Protein AF-A0A971GQS6-F1 (afdb_monomer_lite)

pLDDT: mean 89.99, std 8.77, range [50.84, 97.56]

Radius of gyration: 17.56 Å; chains: 1; bounding box: 42×19×45 Å

Sequence (66 aa):
KPGENIVLPKDPSLIRCKEADLDRMRASLIRKAAASRNANPTPEDIAFLAEETKTDEAFVRSVLEQ

Secondary structure (DSSP, 8-state):
-TTS-----SSGGG-------HHHHHHHHHHHHHHTSSSPPPHHHHHHHHHHHTS-HHHHHHHH--

Structure (mmCIF, N/CA/C/O backbone):
data_AF-A0A971GQS6-F1
#
_entry.id   AF-A0A971GQS6-F1
#
loop_
_atom_site.group_PDB
_atom_site.id
_atom_site.type_symbol
_atom_site.label_atom_id
_atom_site.label_alt_id
_atom_site.label_comp_id
_atom_site.label_asym_id
_atom_site.label_entity_id
_atom_site.label_seq_id
_atom_site.pdbx_PDB_ins_code
_atom_site.Cartn_x
_atom_site.Cartn_y
_atom_site.Cartn_z
_atom_site.occupancy
_atom_site.B_iso_or_equiv
_atom_site.auth_seq_id
_atom_site.auth_comp_id
_atom_site.auth_asym_id
_atom_site.auth_atom_id
_atom_site.pdbx_PDB_model_num
ATOM 1 N N . LYS A 1 1 ? 30.564 0.524 -1.454 1.00 50.84 1 LYS A N 1
ATOM 2 C CA . LYS A 1 1 ? 29.419 1.210 -0.799 1.00 50.84 1 LYS A CA 1
ATOM 3 C C . LYS A 1 1 ? 28.228 1.235 -1.759 1.00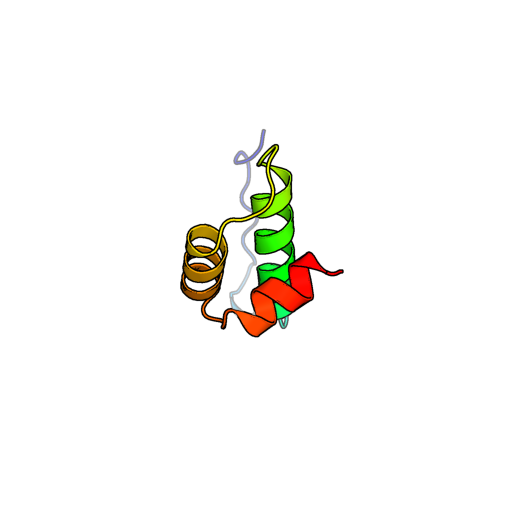 50.84 1 LYS A C 1
ATOM 5 O O . LYS A 1 1 ? 28.466 1.257 -2.965 1.00 50.84 1 LYS A O 1
ATOM 10 N N . PRO A 1 2 ? 26.965 1.210 -1.287 1.00 61.44 2 PRO A N 1
ATOM 11 C CA . PRO A 1 2 ? 25.818 1.474 -2.158 1.00 61.44 2 PRO A CA 1
ATOM 12 C C . PRO A 1 2 ? 26.033 2.807 -2.888 1.00 61.44 2 PRO A C 1
ATOM 14 O O . PRO A 1 2 ? 26.467 3.770 -2.261 1.00 61.44 2 PRO A O 1
ATOM 17 N N . GLY A 1 3 ? 25.783 2.849 -4.197 1.00 72.19 3 GLY A N 1
ATOM 18 C CA . GLY A 1 3 ? 25.938 4.073 -4.995 1.00 72.19 3 GLY A CA 1
ATOM 19 C C . GLY A 1 3 ? 27.335 4.342 -5.566 1.00 72.19 3 GLY A C 1
ATOM 20 O O . GLY A 1 3 ? 27.519 5.373 -6.198 1.00 72.19 3 GLY A O 1
ATOM 21 N N . GLU A 1 4 ? 28.308 3.439 -5.406 1.00 79.75 4 GLU A N 1
ATOM 22 C CA . GLU A 1 4 ? 29.619 3.590 -6.069 1.00 79.75 4 GLU A CA 1
ATOM 23 C C . GLU A 1 4 ? 29.592 3.235 -7.566 1.00 79.75 4 GLU A C 1
ATOM 25 O O . GLU A 1 4 ? 30.450 3.699 -8.307 1.00 79.75 4 GLU A O 1
ATOM 30 N N . ASN A 1 5 ? 28.619 2.439 -8.027 1.00 77.94 5 ASN A N 1
ATOM 31 C CA . ASN A 1 5 ? 28.484 2.059 -9.436 1.00 77.94 5 ASN A CA 1
ATOM 32 C C . ASN A 1 5 ? 27.012 1.834 -9.814 1.00 77.94 5 ASN A C 1
ATOM 34 O O . ASN A 1 5 ? 26.334 1.009 -9.200 1.00 77.94 5 ASN A O 1
ATOM 38 N N . ILE A 1 6 ? 26.530 2.534 -10.846 1.00 75.94 6 ILE A N 1
ATOM 39 C CA . ILE A 1 6 ? 25.226 2.286 -11.477 1.00 75.94 6 ILE A CA 1
ATOM 40 C C . ILE A 1 6 ? 25.492 1.591 -12.814 1.00 75.94 6 ILE A C 1
ATOM 42 O O . ILE A 1 6 ? 26.026 2.198 -13.739 1.00 75.94 6 ILE A O 1
ATOM 46 N N . VAL A 1 7 ? 25.130 0.310 -12.916 1.00 79.38 7 VAL A N 1
ATOM 47 C CA . VAL A 1 7 ? 25.233 -0.448 -14.171 1.00 79.38 7 VAL A CA 1
ATOM 48 C C . VAL A 1 7 ? 24.007 -0.135 -15.019 1.00 79.38 7 VAL A C 1
ATOM 50 O O . VAL A 1 7 ? 22.918 -0.650 -14.768 1.00 79.38 7 VAL A O 1
ATOM 53 N N . LEU A 1 8 ? 24.187 0.731 -16.013 1.00 85.81 8 LEU A N 1
ATOM 54 C CA . LEU A 1 8 ? 23.162 0.997 -17.013 1.00 85.81 8 LEU A CA 1
ATOM 55 C C . LEU A 1 8 ? 23.226 -0.061 -18.125 1.00 85.81 8 LEU A C 1
ATOM 57 O O . LEU A 1 8 ? 24.321 -0.460 -18.534 1.00 85.81 8 LEU A O 1
ATOM 61 N N . PRO A 1 9 ? 22.075 -0.528 -18.634 1.00 88.88 9 PRO A N 1
ATOM 62 C CA . PRO A 1 9 ? 22.056 -1.393 -19.801 1.00 88.88 9 PRO A CA 1
ATOM 63 C C . PRO A 1 9 ? 22.575 -0.646 -21.035 1.00 88.88 9 PRO A C 1
ATOM 65 O O . PRO A 1 9 ? 22.426 0.567 -21.159 1.00 88.88 9 PRO A O 1
ATOM 68 N N . LYS A 1 10 ? 23.147 -1.396 -21.982 1.00 91.69 10 LYS A N 1
ATOM 69 C CA . LYS A 1 10 ? 23.674 -0.856 -23.246 1.00 91.69 10 LYS A CA 1
ATOM 70 C C . LYS A 1 10 ? 22.599 -0.178 -24.108 1.00 91.69 10 LYS A C 1
ATOM 72 O O . LYS A 1 10 ? 22.926 0.705 -24.890 1.00 91.69 10 LYS A O 1
ATOM 77 N N . ASP A 1 11 ? 21.349 -0.616 -23.983 1.00 93.12 11 ASP A N 1
ATOM 78 C CA . ASP A 1 11 ? 20.216 -0.103 -24.745 1.00 93.12 11 ASP A CA 1
ATOM 79 C C . ASP A 1 11 ? 18.919 -0.200 -23.911 1.00 93.12 11 ASP A C 1
ATOM 81 O O . ASP A 1 11 ? 18.752 -1.185 -23.177 1.00 93.12 11 ASP A O 1
ATOM 85 N N . PRO A 1 12 ? 17.985 0.769 -24.004 1.00 89.00 12 PRO A N 1
ATOM 86 C CA . PRO A 1 12 ? 16.702 0.725 -23.296 1.00 89.00 12 PRO A CA 1
ATOM 87 C C . PRO A 1 12 ? 15.865 -0.523 -23.594 1.00 89.00 12 PRO A C 1
ATOM 89 O O . PRO A 1 12 ? 15.130 -0.986 -22.724 1.00 89.00 12 PRO A O 1
ATOM 92 N N . SER A 1 13 ? 16.014 -1.122 -24.780 1.00 92.38 13 SER A N 1
ATOM 93 C CA . SER A 1 13 ? 15.358 -2.380 -25.149 1.00 92.38 13 SER A CA 1
ATOM 94 C C . SER A 1 13 ? 15.801 -3.574 -24.305 1.00 92.38 13 SER A C 1
ATOM 96 O O . SER A 1 13 ? 15.220 -4.645 -24.447 1.00 92.38 13 SER A O 1
ATOM 98 N N . LEU A 1 14 ? 16.801 -3.438 -23.429 1.00 90.06 14 LEU A N 1
ATOM 99 C CA . LEU A 1 14 ? 17.179 -4.463 -22.452 1.00 90.06 14 LEU A CA 1
ATOM 100 C C . LEU A 1 14 ? 16.406 -4.337 -21.129 1.00 90.06 14 LEU A C 1
ATOM 102 O O . LEU A 1 14 ? 16.442 -5.260 -20.315 1.00 90.06 14 LEU A O 1
ATOM 106 N N . ILE A 1 15 ? 15.680 -3.236 -20.910 1.00 89.81 15 ILE A N 1
ATOM 107 C CA . ILE A 1 15 ? 14.784 -3.080 -19.762 1.00 89.81 15 ILE A CA 1
ATOM 108 C C . ILE A 1 15 ? 13.533 -3.920 -20.034 1.00 89.81 15 ILE A C 1
ATOM 110 O O . ILE A 1 15 ? 12.836 -3.748 -21.034 1.00 89.81 15 ILE A O 1
ATOM 114 N N . ARG A 1 16 ? 13.266 -4.884 -19.153 1.00 87.12 16 ARG A N 1
ATOM 115 C CA . ARG A 1 16 ? 12.095 -5.762 -19.229 1.00 87.12 16 ARG A CA 1
ATOM 116 C C . ARG A 1 16 ? 11.138 -5.390 -18.111 1.00 87.12 16 ARG A C 1
ATOM 118 O O . ARG A 1 16 ? 11.510 -5.460 -16.940 1.00 87.12 16 ARG A O 1
ATOM 125 N N . CYS A 1 17 ? 9.910 -5.030 -18.470 1.00 88.25 17 CYS A N 1
ATOM 126 C CA . CYS A 1 17 ? 8.843 -4.901 -17.491 1.00 88.25 17 CYS A CA 1
ATOM 127 C C . CYS A 1 17 ? 8.536 -6.277 -16.899 1.00 88.25 17 CYS A C 1
ATOM 129 O O . CYS A 1 17 ? 8.479 -7.279 -17.613 1.00 88.25 17 CYS A O 1
ATOM 131 N N . LYS A 1 18 ? 8.351 -6.314 -15.584 1.00 87.88 18 LYS A N 1
ATOM 132 C CA . LYS A 1 18 ? 7.778 -7.456 -14.880 1.00 87.88 18 LYS A CA 1
ATOM 133 C C . LYS A 1 18 ? 6.445 -7.006 -14.326 1.00 87.88 18 LYS A C 1
ATOM 135 O O . LYS A 1 18 ? 6.357 -5.894 -13.807 1.00 87.88 18 LYS A O 1
ATOM 140 N N . GLU A 1 19 ? 5.440 -7.862 -14.424 1.00 91.88 19 GLU A N 1
ATOM 141 C CA . GLU A 1 19 ? 4.194 -7.596 -13.723 1.00 91.88 19 GLU A CA 1
ATOM 142 C C . GLU A 1 19 ? 4.452 -7.642 -12.221 1.00 91.88 19 GLU A C 1
ATOM 144 O O . GLU A 1 19 ? 5.053 -8.586 -11.696 1.00 91.88 19 GLU A O 1
ATOM 149 N N . ALA A 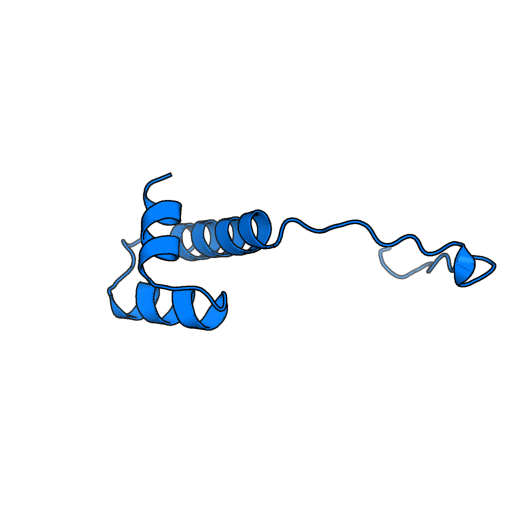1 20 ? 4.063 -6.565 -11.550 1.00 90.44 20 ALA A N 1
ATOM 150 C CA . ALA A 1 20 ? 4.136 -6.463 -10.110 1.00 90.44 20 ALA A CA 1
ATOM 151 C C . ALA A 1 20 ? 2.760 -6.786 -9.537 1.00 90.44 20 ALA A C 1
ATOM 153 O O . ALA A 1 20 ? 1.756 -6.208 -9.948 1.00 90.44 20 ALA A O 1
ATOM 154 N N . ASP A 1 21 ? 2.737 -7.684 -8.559 1.00 94.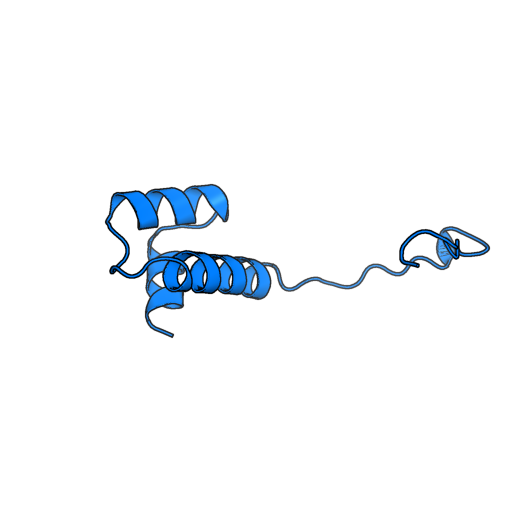69 21 ASP A N 1
ATOM 155 C CA . ASP A 1 21 ? 1.543 -7.953 -7.772 1.00 94.69 21 ASP A CA 1
ATOM 156 C C . ASP A 1 21 ? 1.326 -6.799 -6.783 1.00 94.69 21 ASP A C 1
ATOM 158 O O . ASP A 1 21 ? 1.940 -6.733 -5.710 1.00 94.69 21 ASP A O 1
ATOM 162 N N . LEU A 1 22 ? 0.486 -5.848 -7.193 1.00 94.25 22 LEU A N 1
ATOM 163 C CA . LEU A 1 22 ? 0.180 -4.656 -6.409 1.00 94.25 22 LEU A CA 1
ATOM 164 C C . LEU A 1 22 ? -0.582 -4.996 -5.128 1.00 94.25 22 LEU A C 1
ATOM 166 O O . LEU A 1 22 ? -0.367 -4.339 -4.109 1.00 94.25 22 LEU A O 1
ATOM 170 N N . ASP A 1 23 ? -1.416 -6.033 -5.141 1.00 95.69 23 ASP A N 1
ATOM 171 C CA . ASP A 1 23 ? -2.216 -6.413 -3.977 1.00 95.69 23 ASP A CA 1
ATOM 172 C C . ASP A 1 23 ? -1.335 -7.024 -2.897 1.00 95.69 23 ASP A C 1
ATOM 174 O O . ASP A 1 23 ? -1.433 -6.647 -1.725 1.00 95.69 23 ASP A O 1
ATOM 178 N N . ARG A 1 24 ? -0.356 -7.847 -3.287 1.00 95.75 24 ARG A N 1
ATOM 179 C CA . ARG A 1 24 ? 0.691 -8.308 -2.370 1.00 95.75 24 ARG A CA 1
ATOM 180 C C . ARG A 1 24 ? 1.472 -7.142 -1.762 1.00 95.75 24 ARG A C 1
ATOM 182 O O . ARG A 1 24 ? 1.780 -7.171 -0.567 1.00 95.75 24 ARG A O 1
ATOM 189 N N . MET A 1 25 ? 1.826 -6.132 -2.559 1.00 96.00 25 MET A N 1
ATOM 190 C CA . MET A 1 25 ? 2.585 -4.970 -2.077 1.00 96.00 25 MET A CA 1
ATOM 191 C C . MET A 1 25 ? 1.777 -4.141 -1.074 1.00 96.00 25 MET A C 1
ATOM 193 O O . MET A 1 25 ? 2.279 -3.846 0.013 1.00 96.00 25 MET A O 1
ATOM 197 N N . ARG A 1 26 ? 0.515 -3.834 -1.396 1.00 97.06 26 ARG A N 1
ATOM 198 C CA . ARG A 1 26 ? -0.427 -3.144 -0.499 1.00 97.06 26 ARG A CA 1
ATOM 199 C C . ARG A 1 26 ? -0.619 -3.920 0.799 1.00 97.06 26 ARG A C 1
ATOM 201 O O . ARG A 1 26 ? -0.458 -3.361 1.882 1.00 97.06 26 ARG A O 1
ATOM 208 N N . ALA A 1 27 ? -0.860 -5.227 0.704 1.00 96.56 27 ALA A N 1
ATOM 209 C CA . ALA A 1 27 ? -1.040 -6.076 1.872 1.00 96.56 27 ALA A CA 1
ATOM 210 C C . ALA A 1 27 ? 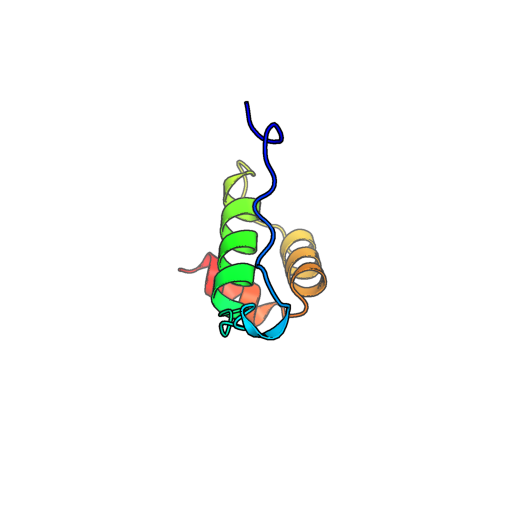0.225 -6.133 2.748 1.00 96.56 27 ALA A C 1
ATOM 212 O O . ALA A 1 27 ? 0.146 -6.168 3.975 1.00 96.56 27 ALA A O 1
ATOM 213 N N . SER A 1 28 ? 1.420 -6.112 2.145 1.00 96.00 28 SER A N 1
ATOM 214 C CA . SER A 1 28 ? 2.671 -6.014 2.903 1.00 96.00 28 SER A CA 1
ATOM 215 C C . SER A 1 28 ? 2.816 -4.678 3.633 1.00 96.00 28 SER A C 1
ATOM 217 O O . SER A 1 28 ? 3.399 -4.667 4.718 1.00 96.00 28 SER A O 1
ATOM 219 N N . LEU A 1 29 ? 2.356 -3.570 3.047 1.00 95.56 29 LEU A N 1
ATOM 220 C CA . LEU A 1 29 ? 2.379 -2.256 3.690 1.00 95.56 29 LEU A CA 1
ATOM 221 C C . LEU A 1 29 ? 1.447 -2.247 4.901 1.00 95.56 29 LEU A C 1
ATOM 223 O O . LEU A 1 29 ? 1.898 -1.921 5.997 1.00 95.56 29 LEU A O 1
ATOM 227 N N . ILE A 1 30 ? 0.199 -2.688 4.721 1.00 95.06 30 ILE A N 1
ATOM 228 C CA . ILE A 1 30 ? -0.822 -2.743 5.779 1.00 95.06 30 ILE A CA 1
ATOM 229 C C . ILE A 1 30 ? -0.314 -3.550 6.979 1.00 95.06 30 ILE A C 1
ATOM 231 O O . ILE A 1 30 ? -0.316 -3.049 8.102 1.00 95.06 30 ILE A O 1
ATOM 235 N N . ARG A 1 31 ? 0.220 -4.759 6.750 1.00 93.56 31 ARG A N 1
ATOM 236 C CA . ARG A 1 31 ? 0.758 -5.602 7.834 1.00 93.56 31 ARG A CA 1
ATOM 237 C C . ARG A 1 31 ? 1.918 -4.942 8.574 1.00 93.56 31 ARG A C 1
ATOM 239 O O . ARG A 1 31 ? 1.980 -5.010 9.796 1.00 93.56 31 ARG A O 1
ATOM 246 N N . LYS A 1 32 ? 2.836 -4.289 7.854 1.00 93.69 32 LYS A N 1
ATOM 247 C CA . LYS A 1 32 ? 3.968 -3.587 8.480 1.00 93.69 32 LYS A CA 1
ATOM 248 C C . LYS A 1 32 ? 3.518 -2.379 9.296 1.00 93.69 32 LYS A C 1
ATOM 250 O O . LYS A 1 32 ? 4.061 -2.161 10.373 1.00 93.69 32 LYS A O 1
ATOM 255 N N . ALA A 1 33 ? 2.550 -1.617 8.793 1.00 91.56 33 ALA A N 1
ATOM 256 C CA . ALA A 1 33 ? 1.994 -0.459 9.485 1.00 91.56 33 ALA A CA 1
ATOM 257 C C . ALA A 1 33 ? 1.214 -0.861 10.747 1.00 91.56 33 ALA A C 1
ATOM 259 O O . ALA A 1 33 ? 1.305 -0.185 11.766 1.00 91.56 33 ALA A O 1
ATOM 260 N N . ALA A 1 34 ? 0.494 -1.984 10.704 1.00 89.44 34 ALA A N 1
ATOM 261 C CA . ALA A 1 34 ? -0.164 -2.537 11.883 1.00 89.44 34 ALA A CA 1
ATOM 262 C C . ALA A 1 34 ? 0.855 -3.073 12.903 1.00 89.44 34 ALA A C 1
ATOM 264 O O . ALA A 1 34 ? 0.754 -2.775 14.087 1.00 89.44 34 ALA A O 1
ATOM 265 N N . ALA A 1 35 ? 1.879 -3.801 12.446 1.00 88.69 35 ALA A N 1
ATOM 266 C CA . ALA A 1 35 ? 2.899 -4.388 13.317 1.00 88.69 35 ALA A CA 1
ATOM 267 C C . ALA A 1 35 ? 3.834 -3.358 13.974 1.00 88.69 35 ALA A C 1
ATOM 269 O O . ALA A 1 35 ? 4.428 -3.649 15.009 1.00 88.69 35 ALA A O 1
ATOM 270 N N . SER A 1 36 ? 4.001 -2.166 13.390 1.00 85.94 36 SER A N 1
ATOM 271 C CA . SER A 1 36 ? 4.810 -1.098 13.992 1.00 85.94 36 SER A CA 1
ATOM 272 C C . SER A 1 36 ? 4.119 -0.405 15.170 1.00 85.94 36 SER A C 1
ATOM 274 O O . SER A 1 36 ? 4.758 0.379 15.874 1.00 85.94 36 SER A O 1
ATOM 276 N N . ARG A 1 37 ? 2.832 -0.691 15.405 1.00 79.12 37 ARG A N 1
ATOM 277 C CA . ARG A 1 37 ? 2.055 -0.165 16.527 1.00 79.12 37 ARG A CA 1
ATOM 278 C C . ARG A 1 37 ? 1.856 -1.256 17.575 1.00 79.12 37 ARG A C 1
ATOM 280 O O . ARG A 1 37 ? 1.455 -2.370 17.266 1.00 79.12 37 ARG A O 1
ATOM 287 N N . ASN A 1 38 ? 2.040 -0.911 18.848 1.00 74.62 38 ASN A N 1
ATOM 288 C CA . ASN A 1 38 ? 1.764 -1.813 19.977 1.00 74.62 38 ASN A CA 1
ATOM 289 C C . ASN A 1 38 ? 0.262 -1.885 20.338 1.00 74.62 38 ASN A C 1
ATOM 291 O O . ASN A 1 38 ? -0.087 -2.230 21.465 1.00 74.62 38 ASN A O 1
ATOM 295 N N . ALA A 1 39 ? -0.630 -1.503 19.422 1.00 80.62 39 ALA A N 1
ATOM 296 C CA . ALA A 1 39 ? -2.065 -1.407 19.655 1.00 80.62 39 ALA A CA 1
ATOM 297 C C . ALA A 1 39 ? -2.843 -1.820 18.403 1.00 80.62 39 ALA A C 1
ATOM 299 O O . ALA A 1 39 ? -2.360 -1.647 17.284 1.00 80.62 39 ALA A O 1
ATOM 300 N N . ASN A 1 40 ? -4.060 -2.324 18.611 1.00 86.25 40 ASN A N 1
ATOM 301 C CA . ASN A 1 40 ? -4.962 -2.670 17.517 1.00 86.25 40 ASN A CA 1
ATOM 302 C C . ASN A 1 40 ? -5.296 -1.423 16.672 1.00 86.25 40 ASN A C 1
ATOM 304 O O . ASN A 1 40 ? -5.466 -0.344 17.251 1.00 86.25 40 ASN A O 1
ATOM 308 N N . PRO A 1 41 ? -5.420 -1.557 15.338 1.00 88.62 41 PRO A N 1
ATOM 309 C CA . PRO A 1 41 ? -5.801 -0.451 14.463 1.00 88.62 41 PRO A CA 1
ATOM 310 C C . PRO A 1 41 ? -7.159 0.136 14.856 1.00 88.62 41 PRO A C 1
ATOM 312 O O . PRO A 1 41 ? -8.126 -0.605 15.059 1.00 88.62 41 PRO A O 1
ATOM 315 N N . THR A 1 42 ? -7.239 1.460 14.960 1.00 93.00 42 THR A N 1
ATOM 316 C CA . THR A 1 42 ? -8.509 2.167 15.170 1.00 93.00 42 THR A CA 1
ATOM 317 C C . THR A 1 42 ? -9.289 2.280 13.850 1.00 93.00 42 THR A C 1
ATOM 319 O O . THR A 1 42 ? -8.729 2.036 12.778 1.00 93.00 42 THR A O 1
ATOM 322 N N . PRO A 1 43 ? -10.583 2.648 13.872 1.00 94.38 43 PRO A N 1
ATOM 323 C CA . PRO A 1 43 ? -11.337 2.916 12.645 1.00 94.38 43 PRO A CA 1
ATOM 324 C C . PRO A 1 43 ? -10.676 3.974 11.751 1.00 94.38 43 PRO A C 1
ATOM 326 O O . PRO A 1 43 ? -10.654 3.822 10.532 1.00 94.38 43 PRO A O 1
ATOM 329 N N . GLU A 1 44 ? -10.077 5.003 12.351 1.00 94.44 44 GLU A N 1
ATOM 330 C CA . GLU A 1 44 ? -9.337 6.047 11.638 1.00 94.44 44 GLU A CA 1
ATOM 331 C C . GLU A 1 44 ? -8.090 5.480 10.952 1.00 94.44 44 GLU A C 1
ATOM 333 O O . GLU A 1 44 ? -7.798 5.847 9.816 1.00 94.44 44 GLU A O 1
ATOM 338 N N . ASP A 1 45 ? -7.389 4.542 11.598 1.00 93.12 45 ASP A N 1
ATOM 339 C CA . ASP A 1 45 ? -6.242 3.859 10.994 1.00 93.12 45 ASP A CA 1
ATOM 340 C C . ASP A 1 45 ? -6.665 3.017 9.783 1.00 93.12 45 ASP A C 1
ATOM 342 O O . ASP A 1 45 ? -5.959 2.973 8.777 1.00 93.12 45 ASP A O 1
ATOM 346 N N . ILE A 1 46 ? -7.823 2.355 9.860 1.00 95.19 46 ILE A N 1
ATOM 347 C CA . ILE A 1 46 ? -8.357 1.537 8.764 1.00 95.19 46 ILE A CA 1
ATOM 348 C C . ILE A 1 46 ? -8.748 2.421 7.574 1.00 95.19 46 ILE A C 1
ATOM 350 O O . ILE A 1 46 ? -8.371 2.108 6.444 1.00 95.19 46 ILE A O 1
ATOM 354 N N . ALA A 1 47 ? -9.441 3.535 7.823 1.00 97.06 47 ALA A N 1
ATOM 355 C CA . ALA A 1 47 ? -9.798 4.501 6.786 1.00 97.06 47 ALA A CA 1
ATOM 356 C C . ALA A 1 47 ? -8.548 5.107 6.125 1.00 97.06 47 ALA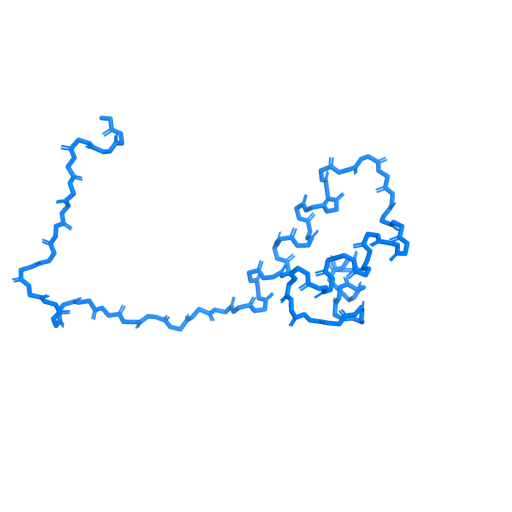 A C 1
ATOM 358 O O . ALA A 1 47 ? -8.454 5.154 4.898 1.00 97.06 47 ALA A O 1
ATOM 359 N N . PHE A 1 48 ? -7.549 5.479 6.931 1.00 95.69 48 PHE A N 1
ATOM 360 C CA . PHE A 1 48 ? -6.265 5.977 6.441 1.00 95.69 48 PHE A CA 1
ATOM 361 C C . PHE A 1 48 ? -5.551 4.948 5.553 1.00 95.69 48 PHE A C 1
ATOM 363 O O . PHE A 1 48 ? -5.099 5.275 4.458 1.00 95.69 48 PHE A O 1
ATOM 370 N N . LEU A 1 49 ? -5.470 3.687 5.987 1.00 95.56 49 LEU A N 1
ATOM 371 C CA . LEU A 1 49 ? -4.813 2.625 5.220 1.00 95.56 49 LEU A CA 1
ATOM 372 C C . LEU A 1 49 ? -5.540 2.311 3.906 1.00 95.56 49 LEU A C 1
ATOM 374 O O . LEU A 1 49 ? -4.883 1.981 2.914 1.00 95.56 49 LEU A O 1
ATOM 378 N N . ALA A 1 50 ? -6.870 2.415 3.879 1.00 97.12 50 ALA A N 1
ATOM 379 C CA . ALA A 1 50 ? -7.655 2.234 2.661 1.00 97.12 50 ALA A CA 1
ATOM 380 C C . ALA A 1 50 ? -7.340 3.333 1.634 1.00 97.12 50 ALA A C 1
ATOM 382 O O . ALA A 1 50 ?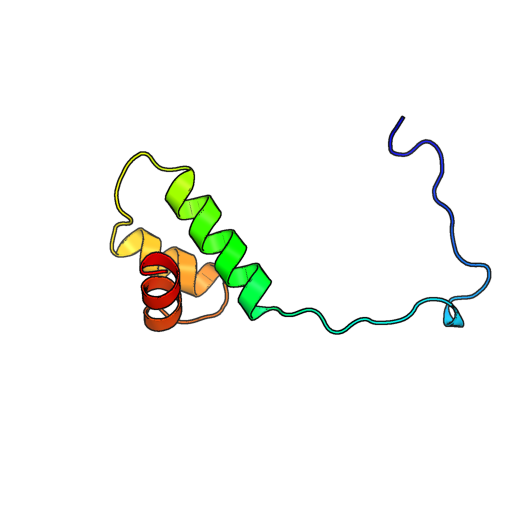 -7.042 3.026 0.476 1.00 97.12 50 ALA A O 1
ATOM 383 N N . GLU A 1 51 ? -7.309 4.597 2.068 1.00 97.56 51 GLU A N 1
ATOM 384 C CA . GLU A 1 51 ? -6.948 5.734 1.215 1.00 97.56 51 GLU A CA 1
ATOM 385 C C . GLU A 1 51 ? -5.499 5.630 0.709 1.00 97.56 51 GLU A C 1
ATOM 387 O O . GLU A 1 51 ? -5.254 5.693 -0.499 1.00 97.56 51 GLU A O 1
ATOM 392 N N . GLU A 1 52 ? -4.549 5.367 1.611 1.00 96.00 52 GLU A N 1
ATOM 393 C CA . GLU A 1 52 ? -3.116 5.256 1.308 1.00 96.00 52 GLU A CA 1
ATOM 394 C C . GLU A 1 52 ? -2.827 4.146 0.285 1.00 96.00 52 GLU A C 1
ATOM 396 O O . GLU A 1 52 ? -2.032 4.307 -0.644 1.00 96.00 52 GLU A O 1
ATOM 401 N N . THR A 1 53 ? -3.502 3.001 0.413 1.00 95.94 53 THR A N 1
ATOM 402 C CA . THR A 1 53 ? -3.309 1.867 -0.504 1.00 95.94 53 THR A CA 1
ATOM 403 C C . THR A 1 53 ? -4.169 1.942 -1.766 1.00 95.94 53 THR A C 1
ATOM 405 O O . THR A 1 53 ? -4.019 1.090 -2.653 1.00 95.94 53 THR A O 1
ATOM 408 N N . LYS A 1 54 ? -5.020 2.974 -1.886 1.00 97.00 54 LYS A N 1
ATOM 409 C CA . LYS A 1 54 ? -6.056 3.112 -2.922 1.00 97.00 54 LYS A CA 1
ATOM 410 C C . LYS A 1 54 ? -6.923 1.857 -3.028 1.00 97.00 54 LYS A C 1
ATOM 412 O O . LYS A 1 54 ? -7.114 1.316 -4.119 1.00 97.00 54 LYS A O 1
ATOM 417 N N . THR A 1 55 ? -7.378 1.374 -1.881 1.00 95.81 55 THR A N 1
ATOM 418 C CA . THR A 1 55 ? -8.295 0.239 -1.752 1.00 95.81 55 THR A CA 1
ATOM 419 C C . THR A 1 55 ? -9.524 0.662 -0.943 1.00 95.81 55 THR A C 1
ATOM 421 O O . THR A 1 55 ? -9.879 1.840 -0.930 1.00 95.81 55 THR A O 1
ATOM 424 N N . ASP A 1 56 ? -10.194 -0.289 -0.299 1.00 97.25 56 ASP A N 1
ATOM 425 C CA . ASP A 1 56 ? -11.333 -0.062 0.579 1.00 97.25 56 ASP A CA 1
ATOM 426 C C . ASP A 1 56 ? -11.074 -0.655 1.974 1.00 97.25 56 ASP A C 1
ATOM 428 O O . ASP A 1 56 ? -10.132 -1.421 2.201 1.00 97.25 56 ASP A O 1
ATOM 432 N N . GLU A 1 57 ? -11.920 -0.297 2.941 1.00 96.62 57 GLU A N 1
ATOM 433 C CA . GLU A 1 57 ? -11.783 -0.811 4.305 1.00 96.62 57 GLU A CA 1
ATOM 434 C C . GLU A 1 57 ? -11.935 -2.336 4.391 1.00 96.62 57 GLU A C 1
ATOM 436 O O . GLU A 1 57 ? -11.356 -2.954 5.285 1.00 96.62 57 GLU A O 1
ATOM 441 N N . ALA A 1 58 ? -12.709 -2.957 3.494 1.00 96.94 58 ALA A N 1
ATOM 442 C CA . ALA A 1 58 ? -12.927 -4.400 3.513 1.00 96.94 58 ALA A CA 1
ATOM 443 C C . ALA A 1 58 ? -11.636 -5.148 3.154 1.00 96.94 58 ALA A C 1
ATOM 445 O O . ALA A 1 58 ? -11.274 -6.113 3.830 1.00 96.94 58 ALA A O 1
ATOM 446 N N . PHE A 1 59 ? -10.892 -4.654 2.163 1.00 96.69 59 PHE A N 1
ATOM 447 C CA . PHE A 1 59 ? -9.569 -5.152 1.813 1.00 96.69 59 PHE A CA 1
ATOM 448 C C . PHE A 1 59 ? -8.611 -5.031 2.998 1.00 96.69 59 PHE A C 1
ATOM 450 O O . PHE A 1 59 ? -7.985 -6.020 3.380 1.00 96.69 59 PHE A O 1
ATOM 457 N N . VAL A 1 60 ? -8.545 -3.858 3.636 1.00 96.19 60 VAL A N 1
ATOM 458 C CA . VAL A 1 60 ? -7.669 -3.633 4.798 1.00 96.19 60 VAL A CA 1
ATOM 459 C C . VAL A 1 60 ? -7.996 -4.605 5.932 1.00 96.19 60 VAL A C 1
ATOM 461 O O . VAL A 1 60 ? -7.089 -5.249 6.457 1.00 96.19 60 VAL A O 1
ATOM 464 N N . ARG A 1 61 ? -9.280 -4.779 6.270 1.00 95.31 61 ARG A N 1
ATOM 465 C CA . ARG A 1 61 ? -9.720 -5.735 7.302 1.00 95.31 61 ARG A CA 1
ATOM 466 C C . ARG A 1 61 ? -9.333 -7.169 6.945 1.00 95.31 61 ARG A C 1
ATOM 468 O O . ARG A 1 61 ? -8.732 -7.846 7.770 1.00 95.31 61 ARG A O 1
ATOM 475 N N . SER A 1 62 ? -9.555 -7.584 5.697 1.00 96.56 62 SER A N 1
ATOM 476 C CA . SER A 1 62 ? -9.190 -8.930 5.231 1.00 96.56 62 SER A CA 1
ATOM 477 C C . SER A 1 62 ? -7.687 -9.218 5.322 1.00 96.56 62 SER A C 1
ATOM 479 O O . SER A 1 62 ? -7.282 -10.361 5.516 1.00 96.56 62 SER A O 1
ATOM 481 N N . VAL A 1 63 ? -6.844 -8.190 5.175 1.00 95.50 63 VAL A N 1
ATOM 482 C CA . VAL A 1 63 ? -5.384 -8.313 5.281 1.00 95.50 63 VAL A CA 1
ATOM 483 C C . VAL A 1 63 ? -4.933 -8.394 6.737 1.00 95.50 63 VAL A C 1
ATOM 485 O O . VAL A 1 63 ? -3.942 -9.064 7.016 1.00 95.50 63 VAL A O 1
ATOM 488 N N . LEU A 1 64 ? -5.624 -7.704 7.645 1.00 91.94 64 LEU A N 1
ATOM 489 C CA . LEU A 1 64 ? -5.329 -7.710 9.081 1.00 91.94 64 LEU A CA 1
ATOM 490 C C . LEU A 1 64 ? -5.788 -9.000 9.779 1.00 91.94 64 LEU A C 1
ATOM 492 O O . LEU A 1 64 ? -5.269 -9.326 10.841 1.00 91.94 64 LEU A O 1
ATOM 496 N N . GLU A 1 65 ? -6.740 -9.722 9.190 1.00 89.19 65 GLU A N 1
ATOM 497 C CA . GLU A 1 65 ? -7.212 -11.030 9.665 1.00 89.19 65 GLU A CA 1
ATOM 498 C C . GLU A 1 65 ? -6.331 -12.212 9.205 1.00 89.19 65 GLU A C 1
ATOM 500 O O . GLU A 1 65 ? -6.484 -13.317 9.728 1.00 89.19 65 GLU A O 1
ATOM 505 N N . GLN A 1 66 ? -5.425 -11.991 8.240 1.00 77.00 66 GLN A N 1
ATOM 506 C CA . GLN A 1 66 ? -4.473 -12.983 7.704 1.00 77.00 66 GLN A CA 1
ATOM 507 C C . GLN A 1 66 ? -3.149 -13.005 8.467 1.00 77.00 66 GLN A C 1
ATOM 509 O O . GLN A 1 66 ? -2.708 -14.122 8.816 1.00 77.00 66 GLN A O 1
#

Foldseek 3Di:
DPPPDDDDDPDPVVDDDDDDPLLVVLLVVLVVVQVVDPDGQDPVNLCVSCVVSVHHSVSSVVSVVD